Protein AF-A0A961PB73-F1 (afdb_monomer_lite)

Secondary structure (DSSP, 8-state):
-PPP-------TTHHHHHHHHH-TTPPSS--EEEEEETTEEEEEEE-HHHHHTT--TT-BHHHHTT-

Foldseek 3Di:
DDDDDDDDDDDQAVVVVVCVVPDPPDDDAKDFDWDDDPNFIFTQHTDPRLVVVVDDGRHTVVVSVVD

Structure (mmCIF, N/CA/C/O backbone):
data_AF-A0A961PB73-F1
#
_entry.id   AF-A0A961PB73-F1
#
loop_
_atom_site.group_PDB
_atom_site.id
_atom_site.type_symbol
_atom_site.label_atom_id
_atom_site.label_alt_id
_atom_site.label_comp_id
_atom_site.label_asym_id
_atom_site.label_entity_id
_atom_site.label_seq_id
_atom_site.pdbx_PDB_ins_code
_atom_site.Cartn_x
_atom_site.Cartn_y
_atom_site.Cartn_z
_atom_site.occupancy
_atom_site.B_iso_or_equiv
_atom_site.auth_seq_id
_atom_site.auth_comp_id
_atom_site.auth_asym_id
_atom_site.auth_atom_id
_atom_site.pdbx_PDB_model_num
ATOM 1 N N . MET A 1 1 ? -28.886 6.253 32.272 1.00 74.31 1 MET A N 1
ATOM 2 C CA . MET A 1 1 ? -27.697 5.595 31.681 1.00 74.31 1 MET A CA 1
ATOM 3 C C . MET A 1 1 ? -27.061 6.565 30.695 1.00 74.31 1 MET A C 1
ATOM 5 O O . MET A 1 1 ? -27.820 7.143 29.925 1.00 74.31 1 MET A O 1
ATOM 9 N N . PRO A 1 2 ? -25.741 6.815 30.723 1.00 84.38 2 PRO A N 1
ATOM 10 C CA . PRO A 1 2 ? -25.113 7.699 29.741 1.00 84.38 2 PRO A CA 1
ATOM 11 C C . PRO A 1 2 ? -25.247 7.119 28.323 1.00 84.38 2 PRO A C 1
ATOM 13 O O . PRO A 1 2 ? -25.137 5.908 28.125 1.00 84.38 2 PRO A O 1
ATOM 16 N N . GLN A 1 3 ? -25.508 7.980 27.338 1.00 89.00 3 GLN A N 1
ATOM 17 C CA . GLN A 1 3 ? -25.665 7.589 25.936 1.00 89.00 3 GLN A CA 1
ATOM 18 C C . GLN A 1 3 ? -24.306 7.185 25.337 1.00 89.00 3 GLN A C 1
ATOM 20 O O . GLN A 1 3 ? -23.329 7.928 25.438 1.00 89.00 3 GLN A O 1
ATOM 25 N N . LYS A 1 4 ? -24.231 6.014 24.690 1.00 91.62 4 LYS A N 1
ATOM 26 C CA . LYS A 1 4 ? -23.015 5.565 23.990 1.00 91.62 4 LYS A CA 1
ATOM 27 C C . LYS A 1 4 ? -22.770 6.437 22.753 1.00 91.62 4 LYS A C 1
ATOM 29 O O . LYS A 1 4 ? -23.664 6.599 21.927 1.00 91.62 4 LYS A O 1
ATOM 34 N N . ARG A 1 5 ? -21.549 6.956 22.607 1.00 94.25 5 ARG A N 1
ATOM 35 C CA . ARG A 1 5 ? -21.082 7.688 21.417 1.00 94.25 5 ARG A CA 1
ATOM 36 C C . ARG A 1 5 ? -20.067 6.816 20.686 1.00 94.25 5 ARG A C 1
ATOM 38 O O . ARG A 1 5 ? -19.066 6.434 21.284 1.00 94.25 5 ARG A O 1
ATOM 45 N N . LEU A 1 6 ? -20.333 6.493 19.422 1.00 95.00 6 LEU A N 1
ATOM 46 C CA . LEU A 1 6 ? -19.440 5.698 18.581 1.00 95.00 6 LEU A CA 1
ATOM 47 C C . LEU A 1 6 ? -18.890 6.570 17.449 1.00 95.00 6 LEU A C 1
ATOM 49 O O . LEU A 1 6 ? -19.631 7.351 16.857 1.00 95.00 6 LEU A O 1
ATOM 53 N N . LEU A 1 7 ? -17.601 6.414 17.149 1.00 95.69 7 LEU A N 1
ATOM 54 C CA . LEU A 1 7 ? -16.930 7.026 16.005 1.00 95.69 7 LEU A CA 1
ATOM 55 C C . LEU A 1 7 ? -16.295 5.910 15.172 1.00 95.69 7 LEU A C 1
ATOM 57 O O . LEU A 1 7 ? -15.556 5.089 15.710 1.00 95.69 7 LEU A O 1
ATOM 61 N N . SER A 1 8 ? -16.570 5.903 13.870 1.00 93.81 8 SER A N 1
ATOM 62 C CA . SER A 1 8 ? -15.878 5.059 12.896 1.00 93.81 8 SER A CA 1
ATOM 63 C C . SER A 1 8 ? -15.047 5.955 11.989 1.00 93.81 8 SER A C 1
ATOM 65 O O . SER A 1 8 ? -15.559 6.935 11.450 1.00 93.81 8 SER A O 1
ATOM 67 N N . LEU A 1 9 ? -13.768 5.629 11.839 1.00 94.56 9 LEU A N 1
ATOM 68 C CA . LEU A 1 9 ? -12.845 6.328 10.954 1.00 94.56 9 LEU A CA 1
ATOM 69 C C . LEU A 1 9 ? -12.273 5.326 9.960 1.00 94.56 9 LEU A C 1
ATOM 71 O O . LEU A 1 9 ? -11.873 4.225 10.339 1.00 94.56 9 LEU A O 1
ATOM 75 N N . TRP A 1 10 ? -12.205 5.730 8.696 1.00 93.56 10 TRP A N 1
ATOM 76 C CA . TRP A 1 10 ? -11.611 4.936 7.631 1.00 93.56 10 TRP A CA 1
ATOM 77 C C . TRP A 1 10 ? -10.389 5.647 7.061 1.00 93.56 10 TRP A C 1
ATOM 79 O O . TRP A 1 10 ? -10.461 6.812 6.675 1.00 93.56 10 TRP A O 1
ATOM 89 N N . PHE A 1 11 ? -9.275 4.923 6.977 1.00 93.25 11 PHE A N 1
ATOM 90 C CA . PHE A 1 11 ? -8.008 5.434 6.465 1.00 93.25 11 PHE A CA 1
ATOM 91 C C . PHE A 1 11 ? -7.601 4.633 5.223 1.00 93.25 11 PHE A C 1
ATOM 93 O O . PHE A 1 11 ? -6.931 3.605 5.349 1.00 93.25 11 PHE A O 1
ATOM 100 N N . PRO A 1 12 ? -7.975 5.081 4.012 1.00 90.12 12 PRO A N 1
ATOM 101 C CA . PRO A 1 12 ? -7.807 4.295 2.787 1.00 90.12 12 PRO A CA 1
ATOM 102 C C . PRO A 1 12 ? -6.342 4.045 2.394 1.00 90.12 12 PRO A C 1
ATOM 104 O O . PRO A 1 12 ? -6.076 3.185 1.561 1.00 90.12 12 PRO A O 1
ATOM 107 N N . ARG A 1 13 ? -5.391 4.800 2.962 1.00 95.38 13 ARG A N 1
ATOM 108 C CA . ARG A 1 13 ? -3.958 4.757 2.617 1.00 95.38 13 ARG A CA 1
ATOM 109 C C . ARG A 1 13 ? -3.055 4.639 3.848 1.00 95.38 13 ARG A C 1
ATOM 111 O O . ARG A 1 13 ? -1.890 5.024 3.794 1.00 95.38 13 ARG A O 1
ATOM 118 N N . LEU A 1 14 ? -3.584 4.125 4.965 1.00 95.50 14 LEU A N 1
ATOM 119 C CA . LEU A 1 14 ? -2.927 4.191 6.278 1.00 95.50 14 LEU A CA 1
ATOM 120 C C . LEU A 1 14 ? -1.485 3.674 6.271 1.00 95.50 14 LEU A C 1
ATOM 122 O O . LEU A 1 14 ? -0.613 4.295 6.869 1.00 95.50 14 LEU A O 1
ATOM 126 N N . ALA A 1 15 ? -1.215 2.540 5.619 1.00 95.62 15 ALA A N 1
ATOM 127 C CA . ALA A 1 15 ? 0.131 1.972 5.621 1.00 95.62 15 ALA A CA 1
ATOM 128 C C . ALA A 1 15 ? 1.125 2.861 4.854 1.00 95.62 15 ALA A C 1
ATOM 130 O O . ALA A 1 15 ? 2.221 3.106 5.353 1.00 95.62 15 ALA A O 1
ATOM 131 N N . ALA A 1 16 ? 0.723 3.406 3.701 1.00 96.06 16 ALA A N 1
ATOM 132 C CA . ALA A 1 16 ? 1.541 4.351 2.941 1.00 96.06 16 ALA A CA 1
ATOM 133 C C . ALA A 1 16 ? 1.767 5.659 3.721 1.00 96.06 16 ALA A C 1
ATOM 135 O O . ALA A 1 16 ? 2.899 6.114 3.858 1.00 96.06 16 ALA A O 1
ATOM 136 N N . GLU A 1 17 ? 0.709 6.225 4.309 1.00 94.81 17 GLU A N 1
ATOM 137 C CA . GLU A 1 17 ? 0.797 7.452 5.110 1.00 94.81 17 GLU A CA 1
ATOM 138 C C . GLU A 1 17 ? 1.680 7.280 6.350 1.00 94.81 17 GLU A C 1
ATOM 140 O O . GLU A 1 17 ? 2.413 8.196 6.715 1.00 94.81 17 GLU A O 1
ATOM 145 N N . ARG A 1 18 ? 1.645 6.108 6.999 1.00 94.31 18 ARG A N 1
ATOM 146 C CA . ARG A 1 18 ? 2.523 5.801 8.136 1.00 94.31 18 ARG A CA 1
ATOM 147 C C . ARG A 1 18 ? 3.993 5.822 7.737 1.00 94.31 18 ARG A C 1
ATOM 149 O O . ARG A 1 18 ? 4.779 6.423 8.459 1.00 94.31 18 ARG A O 1
ATOM 156 N N . VAL A 1 19 ? 4.354 5.210 6.607 1.00 93.69 19 VAL A N 1
ATOM 157 C CA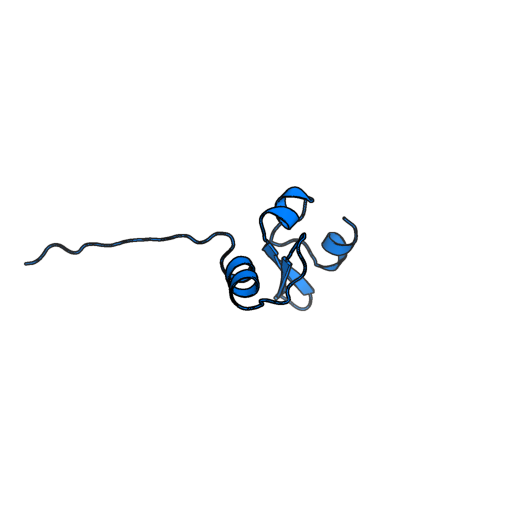 . VAL A 1 19 ? 5.740 5.221 6.105 1.00 93.69 19 VAL A CA 1
ATOM 158 C C . VAL A 1 19 ? 6.182 6.652 5.803 1.00 93.69 19 VAL A C 1
ATOM 160 O O . VAL A 1 19 ? 7.194 7.092 6.334 1.00 93.69 19 VAL A O 1
ATOM 163 N N . MET A 1 20 ? 5.372 7.416 5.063 1.00 93.25 20 MET A N 1
ATOM 164 C CA . MET A 1 20 ? 5.685 8.809 4.707 1.00 93.25 20 MET A CA 1
ATOM 165 C C . MET A 1 20 ? 5.844 9.735 5.922 1.00 93.25 20 MET A C 1
ATOM 167 O O . MET A 1 20 ? 6.578 10.713 5.862 1.00 93.25 20 MET A O 1
ATOM 171 N N . ARG A 1 21 ? 5.138 9.462 7.026 1.00 91.56 21 ARG A N 1
ATOM 172 C C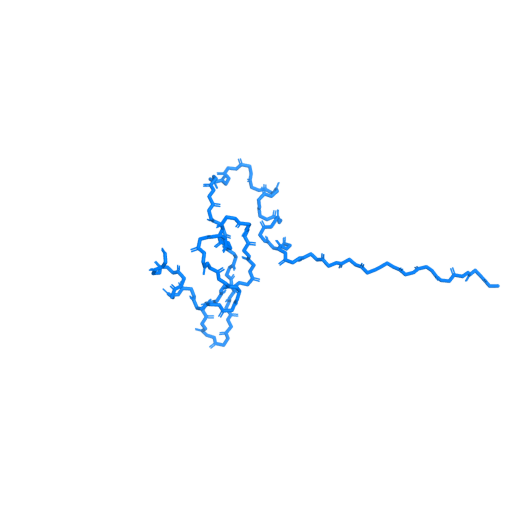A . ARG A 1 21 ? 5.248 10.254 8.263 1.00 91.56 21 ARG A CA 1
ATOM 173 C C . ARG A 1 21 ? 6.455 9.873 9.118 1.00 91.56 21 ARG A C 1
ATOM 175 O O . ARG A 1 21 ? 6.953 10.721 9.854 1.00 91.56 21 ARG A O 1
ATOM 182 N N . LEU A 1 22 ? 6.862 8.605 9.092 1.00 92.50 22 LEU A N 1
ATOM 183 C CA . LEU A 1 22 ? 7.940 8.087 9.938 1.00 92.50 22 LEU A CA 1
ATOM 184 C C . LEU A 1 22 ? 9.315 8.243 9.287 1.00 92.50 22 LEU A C 1
ATOM 186 O O . LEU A 1 22 ? 10.295 8.461 9.997 1.00 92.50 22 LEU A O 1
ATOM 190 N N . ASP A 1 23 ? 9.391 8.152 7.962 1.00 85.31 23 ASP A N 1
ATOM 191 C CA . ASP A 1 23 ? 10.648 8.206 7.227 1.00 85.31 23 ASP A CA 1
ATOM 192 C C . ASP A 1 23 ? 10.913 9.613 6.676 1.00 85.31 23 ASP A C 1
ATOM 194 O O . ASP A 1 23 ? 10.392 10.015 5.636 1.00 85.31 23 ASP A O 1
ATOM 198 N N . ARG A 1 24 ? 11.748 10.377 7.393 1.00 73.50 24 ARG A N 1
ATOM 199 C CA . ARG A 1 24 ? 12.157 11.734 6.991 1.00 73.50 24 ARG A CA 1
ATOM 200 C C . ARG A 1 24 ? 13.078 11.759 5.765 1.00 73.50 24 ARG A C 1
ATOM 202 O O . ARG A 1 24 ? 13.279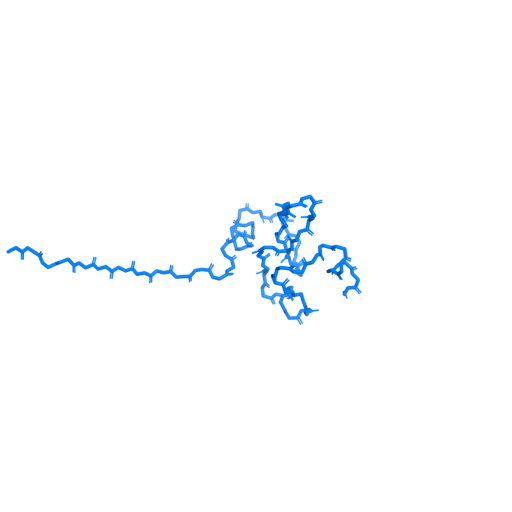 12.836 5.213 1.00 73.50 24 ARG A O 1
ATOM 209 N N . GLY A 1 25 ? 13.659 10.622 5.378 1.00 82.75 25 GLY A N 1
ATOM 210 C CA . GLY A 1 25 ? 14.550 10.494 4.222 1.00 82.75 25 GLY A CA 1
ATOM 211 C C . GLY A 1 25 ? 13.863 9.929 2.982 1.00 82.75 25 GLY A C 1
ATOM 212 O O . GLY A 1 25 ? 14.519 9.739 1.958 1.00 82.75 25 GLY A O 1
ATOM 213 N N . LEU A 1 26 ? 12.562 9.650 3.068 1.00 86.56 26 LEU A N 1
ATOM 214 C CA . LEU A 1 26 ? 11.819 9.064 1.971 1.00 86.56 26 LEU A CA 1
ATOM 215 C C . LEU A 1 26 ? 11.815 10.023 0.764 1.00 86.56 26 LEU A C 1
ATOM 217 O O . LEU A 1 26 ? 11.384 11.173 0.903 1.00 86.56 26 LEU A O 1
ATOM 221 N N . PRO A 1 27 ? 12.264 9.581 -0.424 1.00 85.94 27 PRO A N 1
ATOM 222 C CA . PRO A 1 27 ? 12.210 10.413 -1.614 1.00 85.94 27 PRO A CA 1
ATOM 223 C C . PRO A 1 27 ? 10.758 10.759 -1.960 1.00 85.94 27 PRO A C 1
ATOM 225 O O . PRO A 1 27 ? 9.843 9.954 -1.772 1.00 85.94 27 PRO A O 1
ATOM 228 N N . ALA A 1 28 ? 10.552 11.965 -2.489 1.00 87.88 28 ALA A N 1
ATOM 229 C CA . ALA A 1 28 ? 9.267 12.339 -3.064 1.00 87.88 28 ALA A CA 1
ATOM 230 C C . ALA A 1 28 ? 8.943 11.433 -4.264 1.00 87.88 28 ALA A C 1
ATOM 232 O O . ALA A 1 28 ? 9.851 10.999 -4.978 1.00 87.88 28 ALA A O 1
ATOM 233 N N . GLY A 1 29 ? 7.658 11.170 -4.500 1.00 92.62 29 GLY A N 1
ATOM 234 C CA . GLY A 1 29 ? 7.217 10.365 -5.634 1.00 92.62 29 GLY A CA 1
ATOM 235 C C . GLY A 1 29 ? 6.151 9.318 -5.300 1.00 92.62 29 GLY A C 1
ATOM 236 O O . GLY A 1 29 ? 5.671 9.210 -4.161 1.00 92.62 29 GLY A O 1
ATOM 237 N N . PRO A 1 30 ? 5.783 8.497 -6.300 1.00 95.56 30 PRO A N 1
ATOM 238 C CA . PRO A 1 30 ? 4.960 7.309 -6.115 1.00 95.56 30 PRO A CA 1
ATOM 239 C C . PRO A 1 30 ? 5.519 6.371 -5.037 1.00 95.56 30 PRO A C 1
ATOM 241 O O . PRO A 1 30 ? 6.652 5.906 -5.123 1.00 95.56 30 PRO A O 1
ATOM 244 N N . LEU A 1 31 ? 4.689 6.047 -4.042 1.00 95.94 31 LEU A N 1
ATOM 245 C CA . LEU A 1 31 ? 4.994 5.065 -3.003 1.00 95.94 31 LEU A CA 1
ATOM 246 C C . LEU A 1 31 ? 3.902 4.002 -2.932 1.00 95.94 31 LEU A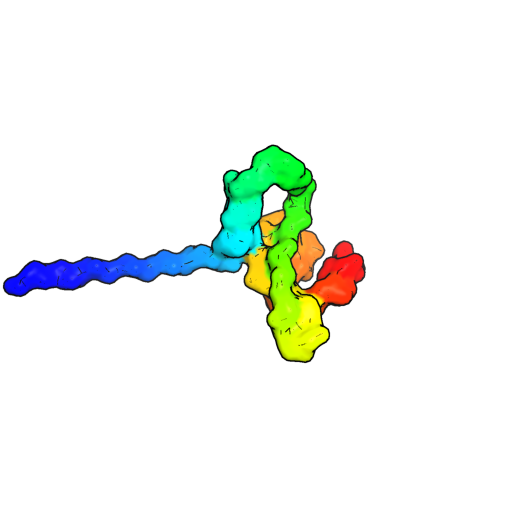 C 1
ATOM 248 O O . LEU A 1 31 ? 2.708 4.312 -2.855 1.00 95.94 31 LEU A O 1
ATOM 252 N N . ALA A 1 32 ? 4.335 2.745 -2.862 1.00 97.00 32 ALA A N 1
ATOM 253 C CA . ALA A 1 32 ? 3.482 1.594 -2.632 1.00 97.00 32 ALA A CA 1
ATOM 254 C C . ALA A 1 32 ? 4.022 0.729 -1.486 1.00 97.00 32 ALA A C 1
ATOM 256 O O . ALA A 1 32 ? 5.220 0.473 -1.390 1.00 97.00 32 ALA A O 1
ATOM 257 N N . VAL A 1 33 ? 3.119 0.246 -0.636 1.00 96.69 33 VAL A N 1
ATOM 258 C CA . VAL A 1 33 ? 3.389 -0.806 0.350 1.00 96.69 33 VAL A CA 1
ATOM 259 C C . VAL A 1 33 ? 2.941 -2.133 -0.244 1.00 96.69 33 VAL A C 1
ATOM 261 O O . VAL A 1 33 ? 1.833 -2.236 -0.778 1.00 96.69 33 VAL A O 1
ATOM 264 N N . VAL A 1 34 ? 3.791 -3.148 -0.126 1.00 97.62 34 VAL A N 1
ATOM 265 C CA . VAL A 1 34 ? 3.577 -4.495 -0.664 1.00 97.62 34 VAL A CA 1
ATOM 266 C C . VAL A 1 34 ? 3.378 -5.479 0.484 1.00 97.62 34 VAL A C 1
ATOM 268 O O . VAL A 1 34 ? 3.965 -5.313 1.551 1.00 97.62 34 VAL A O 1
ATOM 271 N N . ALA A 1 35 ? 2.567 -6.512 0.269 1.00 97.25 35 ALA A N 1
ATOM 272 C CA . ALA A 1 35 ? 2.503 -7.665 1.159 1.00 97.25 35 ALA A CA 1
ATOM 273 C C . ALA A 1 35 ? 2.508 -8.973 0.367 1.00 97.25 35 ALA A C 1
ATOM 275 O O . ALA A 1 35 ? 2.030 -9.022 -0.770 1.00 97.25 35 ALA A O 1
ATOM 276 N N . ASP A 1 36 ? 2.979 -10.041 1.004 1.00 97.56 36 ASP A N 1
ATOM 277 C CA . ASP A 1 36 ? 2.847 -11.392 0.475 1.00 97.56 36 ASP A CA 1
ATOM 278 C C . ASP A 1 36 ? 1.411 -11.904 0.657 1.00 97.56 36 ASP A C 1
ATOM 280 O O . ASP A 1 36 ? 0.840 -11.915 1.753 1.00 97.56 36 ASP A O 1
ATOM 284 N N . ARG A 1 37 ? 0.804 -12.345 -0.444 1.00 94.50 37 ARG A N 1
ATOM 285 C CA . ARG A 1 37 ? -0.522 -12.960 -0.508 1.00 94.50 37 ARG A CA 1
ATOM 286 C C . ARG A 1 37 ? -0.435 -14.229 -1.344 1.00 94.50 37 ARG A C 1
ATOM 288 O O . ARG A 1 37 ? -0.217 -14.169 -2.548 1.00 94.50 37 ARG A O 1
ATOM 295 N N . ARG A 1 38 ? -0.632 -15.389 -0.702 1.00 91.12 38 ARG A N 1
ATOM 296 C CA . ARG A 1 38 ? -0.631 -16.716 -1.358 1.00 91.12 38 ARG A CA 1
ATOM 297 C C . ARG A 1 38 ? 0.627 -16.969 -2.212 1.00 91.12 38 ARG A C 1
ATOM 299 O O . ARG A 1 38 ? 0.530 -17.490 -3.315 1.00 91.12 38 ARG A O 1
ATOM 306 N N . GLY A 1 39 ? 1.795 -16.568 -1.709 1.00 92.31 39 GLY A N 1
ATOM 307 C CA . GLY A 1 39 ? 3.076 -16.732 -2.409 1.00 92.31 39 GLY A CA 1
ATOM 308 C C . GLY A 1 39 ? 3.368 -15.690 -3.494 1.00 92.31 39 GLY A C 1
ATOM 309 O O . GLY A 1 39 ? 4.365 -15.823 -4.193 1.00 92.31 39 GLY A O 1
ATOM 310 N N . ALA A 1 40 ? 2.534 -14.655 -3.638 1.00 94.50 40 ALA A N 1
ATOM 311 C CA . ALA A 1 40 ? 2.771 -13.543 -4.553 1.00 94.50 40 ALA A CA 1
ATOM 312 C C . ALA A 1 40 ? 2.823 -12.202 -3.813 1.00 94.50 40 ALA A C 1
ATOM 314 O O . ALA A 1 40 ? 2.048 -11.959 -2.889 1.00 94.50 40 ALA A O 1
ATOM 315 N N . GLN A 1 41 ? 3.692 -11.301 -4.268 1.00 97.94 41 GLN A N 1
ATOM 316 C CA . GLN A 1 41 ? 3.748 -9.923 -3.788 1.00 97.94 41 GLN A CA 1
ATOM 317 C C . GLN A 1 41 ? 2.695 -9.064 -4.489 1.00 97.94 41 GLN A C 1
ATOM 319 O O . GLN A 1 41 ? 2.655 -9.010 -5.720 1.00 97.94 41 GLN A O 1
ATOM 324 N N . VAL A 1 42 ? 1.860 -8.373 -3.711 1.00 98.00 42 VAL A N 1
ATOM 325 C CA . VAL A 1 42 ? 0.796 -7.493 -4.222 1.00 98.00 42 VAL A CA 1
ATOM 326 C C . VAL A 1 42 ? 0.819 -6.134 -3.531 1.00 98.00 42 VAL A C 1
ATOM 328 O O . VAL A 1 42 ? 1.186 -6.033 -2.357 1.00 98.00 42 VAL A O 1
ATOM 331 N N . LEU A 1 43 ? 0.396 -5.087 -4.240 1.00 97.94 43 LEU A N 1
ATOM 332 C CA . LEU A 1 43 ? 0.234 -3.756 -3.658 1.00 97.94 43 LEU A CA 1
ATOM 333 C C . LEU A 1 43 ? -0.931 -3.770 -2.660 1.00 97.94 43 LEU A C 1
ATOM 335 O O . LEU A 1 43 ? -2.033 -4.197 -2.996 1.00 97.94 43 LEU A O 1
ATOM 339 N N . VAL A 1 44 ? -0.720 -3.287 -1.436 1.00 97.19 44 VAL A N 1
ATOM 340 C CA . VAL A 1 44 ? -1.754 -3.271 -0.379 1.00 97.19 44 VAL A CA 1
ATOM 341 C C . VAL A 1 44 ? -2.116 -1.876 0.117 1.00 97.19 44 VAL A C 1
ATOM 343 O O . VAL A 1 44 ? -3.171 -1.697 0.716 1.00 97.19 44 VAL A O 1
ATOM 346 N N . SER A 1 45 ? -1.273 -0.878 -0.135 1.00 97.56 45 SER A N 1
ATOM 347 C CA . SER A 1 45 ? -1.567 0.529 0.145 1.00 97.56 45 SER A CA 1
ATOM 348 C C . SER A 1 45 ? -0.719 1.406 -0.758 1.00 97.56 45 SER A C 1
ATOM 350 O O . SER A 1 45 ? 0.458 1.123 -0.959 1.00 97.56 45 SER A O 1
ATOM 352 N N . LEU A 1 46 ? -1.296 2.496 -1.251 1.00 97.81 46 LEU A N 1
ATOM 353 C CA . LEU A 1 46 ? -0.647 3.424 -2.175 1.00 97.81 46 LEU A CA 1
ATOM 354 C C . LEU A 1 46 ? -0.728 4.841 -1.624 1.00 97.81 46 LEU A C 1
ATOM 356 O O . LEU A 1 46 ? -1.731 5.196 -1.000 1.00 97.81 46 LEU A O 1
ATOM 360 N N . ASN A 1 47 ? 0.281 5.668 -1.885 1.00 96.56 47 ASN A N 1
ATOM 361 C CA . ASN A 1 47 ? 0.121 7.108 -1.718 1.00 96.56 47 ASN A CA 1
ATOM 362 C C . ASN A 1 47 ? -0.697 7.706 -2.883 1.00 96.56 47 ASN A C 1
ATOM 364 O O . ASN A 1 47 ? -1.091 7.019 -3.835 1.00 96.56 47 ASN A O 1
ATOM 368 N N . ALA A 1 48 ? -1.012 8.999 -2.786 1.00 95.94 48 ALA A N 1
ATOM 369 C CA . ALA A 1 48 ? -1.796 9.685 -3.812 1.00 95.94 48 ALA A CA 1
ATOM 370 C C . ALA A 1 48 ? -1.084 9.706 -5.175 1.00 95.94 48 ALA A C 1
ATOM 372 O O . ALA A 1 48 ? -1.728 9.533 -6.205 1.00 95.94 48 ALA A O 1
ATOM 373 N N . GLU A 1 49 ? 0.237 9.877 -5.186 1.00 96.38 49 GLU A N 1
ATOM 374 C CA . GLU A 1 49 ? 1.042 9.913 -6.409 1.00 96.38 49 GLU A CA 1
ATOM 375 C C . GLU A 1 49 ? 1.060 8.573 -7.142 1.00 96.38 49 GLU A C 1
ATOM 377 O O . GLU A 1 49 ? 0.762 8.542 -8.330 1.00 96.38 49 GLU A O 1
ATOM 382 N N . ALA A 1 50 ? 1.275 7.466 -6.430 1.00 97.25 50 ALA A N 1
ATOM 383 C CA . ALA A 1 50 ? 1.188 6.116 -6.982 1.00 97.25 50 ALA A CA 1
ATOM 384 C C . ALA A 1 50 ? -0.195 5.818 -7.568 1.00 97.25 50 ALA A C 1
ATOM 386 O O . ALA A 1 50 ? -0.298 5.250 -8.651 1.00 97.25 50 ALA A O 1
ATOM 387 N N . SER A 1 51 ? -1.260 6.262 -6.893 1.00 97.00 51 SER A N 1
ATOM 388 C CA . SER A 1 51 ? -2.625 6.102 -7.415 1.00 97.00 51 SER A CA 1
ATOM 389 C C . SER A 1 51 ? -2.824 6.887 -8.721 1.00 97.00 51 SER A C 1
ATOM 391 O O . SER A 1 51 ? -3.441 6.390 -9.656 1.00 97.00 51 SER A O 1
ATOM 393 N N . ARG A 1 52 ? -2.285 8.114 -8.810 1.00 97.06 52 ARG A N 1
ATOM 394 C CA . ARG A 1 52 ? -2.341 8.938 -10.033 1.00 97.06 52 ARG A CA 1
ATOM 395 C C . ARG A 1 52 ? -1.488 8.383 -11.171 1.00 97.06 52 ARG A C 1
ATOM 397 O O . ARG A 1 52 ? -1.837 8.600 -12.323 1.00 97.06 52 ARG A O 1
ATOM 404 N N . ALA A 1 53 ? -0.415 7.664 -10.851 1.00 96.44 53 ALA A N 1
ATOM 405 C CA . ALA A 1 53 ? 0.410 6.960 -11.828 1.00 96.44 53 ALA A CA 1
ATOM 406 C C . ALA A 1 53 ? -0.281 5.715 -12.422 1.00 96.44 53 ALA A C 1
ATOM 408 O O . ALA A 1 53 ? 0.289 5.063 -13.284 1.00 96.44 53 ALA A O 1
ATOM 409 N N . GLY A 1 54 ? -1.500 5.378 -11.983 1.00 96.81 54 GLY A N 1
ATOM 410 C CA . GLY A 1 54 ? -2.262 4.239 -12.502 1.00 96.81 54 GLY A CA 1
ATOM 411 C C . GLY A 1 54 ? -2.085 2.945 -11.708 1.00 96.81 54 GLY A C 1
ATOM 412 O O . GLY A 1 54 ? -2.639 1.920 -12.099 1.00 96.81 54 GLY A O 1
ATOM 413 N N . LEU A 1 55 ? -1.365 2.975 -10.580 1.00 97.69 55 LEU A N 1
ATOM 414 C CA . LEU A 1 55 ? -1.249 1.817 -9.693 1.00 97.69 55 LEU A CA 1
ATOM 415 C C . LEU A 1 55 ? -2.537 1.609 -8.887 1.00 97.69 55 LEU A C 1
ATOM 417 O O . LEU A 1 55 ? -3.175 2.570 -8.446 1.00 97.69 55 LEU A O 1
ATOM 421 N N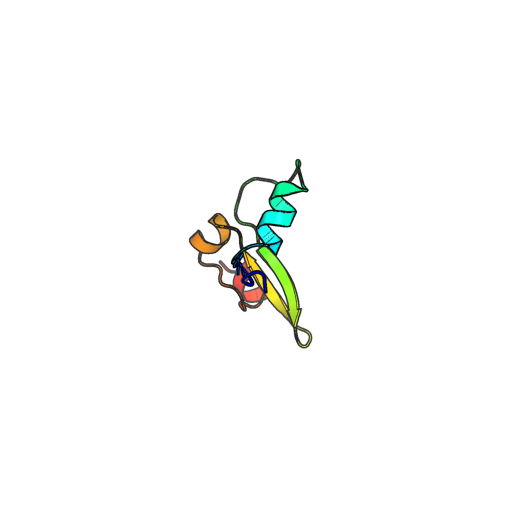 . ALA A 1 56 ? -2.880 0.346 -8.619 1.00 96.75 56 ALA A N 1
ATOM 422 C CA . ALA A 1 56 ? -4.075 -0.020 -7.854 1.00 96.75 56 ALA A CA 1
ATOM 423 C C . ALA A 1 56 ? -3.783 -1.050 -6.739 1.00 96.75 56 ALA A C 1
ATOM 425 O O . ALA A 1 56 ? -2.941 -1.934 -6.915 1.00 96.75 56 ALA A O 1
ATOM 426 N N . PRO A 1 57 ? -4.475 -0.998 -5.580 1.00 96.19 57 PRO A N 1
ATOM 427 C CA . PRO A 1 57 ? -4.394 -2.062 -4.579 1.00 96.19 57 PRO A CA 1
ATOM 428 C C . PRO A 1 57 ? -4.852 -3.412 -5.149 1.00 96.19 57 PRO A C 1
ATOM 430 O O . PRO A 1 57 ? -5.798 -3.480 -5.927 1.00 96.19 57 PRO A O 1
ATOM 433 N N . GLY A 1 58 ? -4.192 -4.494 -4.743 1.00 95.88 58 GLY A N 1
ATOM 434 C CA . GLY A 1 58 ? -4.415 -5.845 -5.265 1.00 95.88 58 GLY A CA 1
ATOM 435 C C . GLY A 1 58 ? -3.625 -6.165 -6.537 1.00 95.88 58 GLY A C 1
ATOM 436 O O . GLY A 1 58 ? -3.511 -7.338 -6.887 1.00 95.88 58 GLY A O 1
ATOM 437 N N . GLN A 1 59 ? -3.027 -5.163 -7.189 1.00 97.00 59 GLN A N 1
ATOM 438 C CA . GLN A 1 59 ? -2.160 -5.368 -8.345 1.00 97.00 59 GLN A CA 1
ATOM 439 C C . GLN A 1 59 ? -0.918 -6.191 -7.952 1.00 97.00 59 GLN A C 1
ATOM 441 O O . GLN A 1 59 ? -0.280 -5.885 -6.936 1.00 97.00 59 GLN A O 1
ATOM 446 N N . PRO A 1 60 ? -0.538 -7.222 -8.727 1.00 97.31 60 PRO A N 1
ATOM 447 C CA . PRO A 1 60 ? 0.728 -7.918 -8.533 1.00 97.31 60 PRO A CA 1
ATOM 448 C C . PRO A 1 60 ? 1.907 -6.953 -8.665 1.00 97.31 60 PRO A C 1
ATOM 450 O O . PRO A 1 60 ? 1.951 -6.148 -9.593 1.00 97.31 60 PRO A O 1
ATOM 453 N N . LEU A 1 61 ? 2.905 -7.061 -7.782 1.00 97.44 61 LEU A N 1
ATOM 454 C CA . LEU A 1 61 ? 4.075 -6.174 -7.808 1.00 97.44 61 LEU A CA 1
ATOM 455 C C . LEU A 1 61 ? 4.808 -6.230 -9.157 1.00 97.44 61 LEU A C 1
ATOM 457 O O . LEU A 1 61 ? 5.333 -5.220 -9.614 1.00 97.44 61 LEU A O 1
ATOM 461 N N . ARG A 1 62 ? 4.826 -7.401 -9.805 1.00 95.12 62 ARG A N 1
ATOM 462 C CA . ARG A 1 62 ? 5.395 -7.563 -11.150 1.00 95.12 62 ARG A CA 1
ATOM 463 C C . ARG A 1 62 ? 4.732 -6.650 -12.184 1.00 95.12 62 ARG A C 1
ATOM 465 O O . ARG A 1 62 ? 5.442 -5.991 -12.929 1.00 95.12 62 ARG A O 1
ATOM 472 N N . ASP A 1 63 ? 3.405 -6.572 -12.178 1.00 95.81 63 ASP A N 1
ATOM 473 C CA . ASP A 1 63 ? 2.640 -5.794 -13.151 1.00 95.81 63 ASP A CA 1
ATOM 474 C C . ASP A 1 63 ? 2.736 -4.306 -12.801 1.00 95.81 63 ASP A C 1
ATOM 476 O O . ASP A 1 63 ? 2.846 -3.462 -13.679 1.00 95.81 63 ASP A O 1
ATOM 480 N N . ALA A 1 64 ? 2.766 -3.985 -11.504 1.00 96.25 64 ALA A N 1
ATOM 481 C CA . ALA A 1 64 ? 2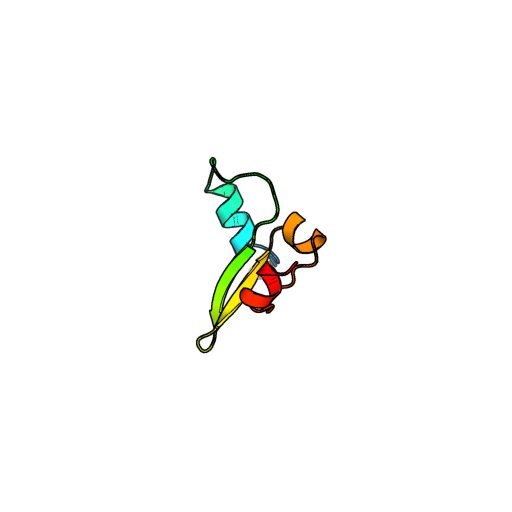.968 -2.625 -11.008 1.00 96.25 64 ALA A CA 1
ATOM 482 C C . ALA A 1 64 ? 4.313 -2.019 -11.423 1.00 96.25 64 ALA A C 1
ATOM 484 O O . ALA A 1 64 ? 4.400 -0.816 -11.615 1.00 96.25 64 ALA A O 1
ATOM 485 N N . ARG A 1 65 ? 5.360 -2.840 -11.563 1.00 95.06 65 ARG A N 1
ATOM 486 C CA . ARG A 1 65 ? 6.688 -2.396 -12.015 1.00 95.06 65 ARG A CA 1
ATOM 487 C C . ARG A 1 65 ? 6.769 -2.113 -13.516 1.00 95.06 65 ARG A C 1
ATOM 489 O O . ARG A 1 65 ? 7.785 -1.588 -13.956 1.00 95.06 65 ARG A O 1
ATOM 496 N N . ALA A 1 66 ? 5.762 -2.514 -14.289 1.00 93.81 66 ALA A N 1
ATOM 497 C CA . ALA A 1 66 ? 5.708 -2.293 -15.732 1.00 93.81 66 ALA A CA 1
ATOM 498 C C . ALA A 1 66 ? 4.965 -1.000 -16.122 1.00 93.81 66 ALA A C 1
ATOM 500 O O . ALA A 1 66 ? 4.889 -0.693 -17.310 1.00 93.81 66 ALA A O 1
ATOM 501 N N . ILE A 1 67 ? 4.406 -0.286 -15.138 1.00 87.38 67 ILE A N 1
ATOM 502 C CA . ILE A 1 67 ? 3.749 1.023 -15.271 1.00 87.38 67 ILE A CA 1
ATOM 503 C C . ILE A 1 67 ? 4.761 2.111 -14.919 1.00 87.38 67 ILE A C 1
ATOM 505 O O . ILE A 1 67 ? 4.847 3.090 -15.690 1.00 87.38 67 ILE A O 1
#

Sequence (67 aa):
MPQKRLLSLWFPRLAAERVMRLDRGLPAGPLAVVADRRGAQVLVSLNAEASRAGLAPGQPLRDARAI

pLDDT: mean 93.71, std 4.97, range [73.5, 98.0]

Radius of gyration: 15.72 Å; chains: 1; bounding box: 42×29×47 Å